Protein AF-A0A183L5A9-F1 (afdb_monomer_lite)

Radius of gyration: 20.7 Å; chains: 1; bounding box: 34×54×48 Å

pLDDT: mean 86.48, std 16.11, range [50.69, 98.19]

Secondary structure (DSSP, 8-state):
-HHHHHHHHHHHHHHT---GGG---HHHH-HHHHHHHHHHHHHHHTT--GGG--HHHHHHHHHHHTT--HHHHHHHHH-S-HHHHHHHHHT-

Sequence (92 aa):
MKFIDCVLECELEAVNNVDEDLRQSKQDTDEDHATRLKLLRQDLSSVRNPNKMQAIDIHYEDIVSKGMDKYRTLRAIREGNTKKRVDQFESM

Foldseek 3Di:
DVVVVVVVVVVVVVVVPPPLLPDDDCLVVPVVVVVVVVVVCVVCVVVDDPVPDDPVNVVVVVCVVVVHDPSNVVNVLPPDDPVVSVVVVVVD

Structure (mmCIF, N/CA/C/O backbone):
data_AF-A0A183L5A9-F1
#
_entry.id   AF-A0A183L5A9-F1
#
loop_
_atom_site.group_PDB
_atom_site.id
_atom_site.type_symbol
_atom_site.label_atom_id
_atom_site.label_alt_id
_atom_site.label_comp_id
_atom_site.label_asym_id
_atom_site.label_entity_id
_atom_site.label_seq_id
_atom_site.pdbx_PDB_ins_code
_atom_site.Cartn_x
_atom_site.Cartn_y
_atom_site.Cartn_z
_atom_site.occupancy
_atom_site.B_iso_or_equiv
_atom_site.auth_seq_id
_atom_site.auth_comp_id
_atom_site.auth_asym_id
_atom_site.auth_atom_id
_atom_site.pdbx_PDB_model_num
ATOM 1 N N . MET A 1 1 ? 10.681 38.537 -27.461 1.00 57.00 1 MET A N 1
ATOM 2 C CA . MET A 1 1 ? 9.487 37.923 -26.846 1.00 57.00 1 MET A CA 1
ATOM 3 C C . MET A 1 1 ? 9.517 36.402 -26.948 1.00 57.00 1 MET A C 1
ATOM 5 O O . MET A 1 1 ? 9.801 35.792 -25.938 1.00 57.00 1 MET A O 1
ATOM 9 N N . LYS A 1 2 ? 9.422 35.798 -28.145 1.00 56.28 2 LYS A N 1
ATOM 10 C CA . LYS A 1 2 ? 9.323 34.328 -28.333 1.00 56.28 2 LYS A CA 1
ATOM 11 C C . LYS A 1 2 ? 10.385 33.450 -27.644 1.00 56.28 2 LYS A C 1
ATOM 13 O O . LYS A 1 2 ? 10.104 32.311 -27.308 1.00 56.28 2 LYS A O 1
ATOM 18 N N . PHE A 1 3 ? 11.605 33.955 -27.457 1.00 54.03 3 PHE A N 1
ATOM 19 C CA . PHE A 1 3 ? 12.682 33.209 -26.790 1.00 54.03 3 PHE A CA 1
ATOM 20 C C . PHE A 1 3 ? 12.501 33.121 -25.270 1.00 54.03 3 PHE A C 1
ATOM 22 O O . PHE A 1 3 ? 12.897 32.129 -24.677 1.00 54.03 3 PHE A O 1
ATOM 29 N N . ILE A 1 4 ? 11.906 34.144 -24.652 1.00 61.16 4 ILE A N 1
ATOM 30 C CA . ILE A 1 4 ? 11.630 34.154 -23.210 1.00 61.16 4 ILE A CA 1
ATOM 31 C C . ILE A 1 4 ? 10.414 33.270 -22.926 1.00 61.16 4 ILE A C 1
ATOM 33 O O . ILE A 1 4 ? 10.453 32.497 -21.979 1.00 61.16 4 ILE A O 1
ATOM 37 N N . ASP A 1 5 ? 9.402 33.307 -23.799 1.00 57.38 5 ASP A N 1
ATOM 38 C CA . ASP A 1 5 ? 8.209 32.456 -23.692 1.00 57.38 5 ASP A CA 1
ATOM 39 C C . ASP A 1 5 ? 8.566 30.958 -23.792 1.00 57.38 5 ASP A C 1
ATOM 41 O O . ASP A 1 5 ? 8.099 30.165 -22.985 1.00 57.38 5 ASP A O 1
ATOM 45 N N . CYS A 1 6 ? 9.481 30.583 -24.697 1.00 54.81 6 CYS A N 1
ATOM 46 C CA . CYS A 1 6 ? 9.964 29.202 -24.852 1.00 54.81 6 CYS A CA 1
ATOM 47 C C . CYS A 1 6 ? 10.783 28.704 -23.644 1.00 54.81 6 CYS A C 1
ATOM 49 O O . CYS A 1 6 ? 10.656 27.555 -23.229 1.00 54.81 6 CYS A O 1
ATOM 51 N N . VAL A 1 7 ? 11.619 29.566 -23.050 1.00 60.81 7 VAL A N 1
ATOM 52 C CA . VAL A 1 7 ? 12.385 29.211 -21.841 1.00 60.81 7 VAL A CA 1
ATOM 53 C C . VAL A 1 7 ? 11.452 29.063 -20.635 1.00 60.81 7 VAL A C 1
ATOM 55 O O . VAL A 1 7 ? 11.615 28.117 -19.870 1.00 60.81 7 VAL A O 1
ATOM 58 N N . LEU A 1 8 ? 10.436 29.926 -20.509 1.00 57.53 8 LEU A N 1
ATOM 59 C CA . LEU A 1 8 ? 9.422 29.810 -19.458 1.00 57.53 8 LEU A CA 1
ATOM 60 C C . LEU A 1 8 ? 8.556 28.549 -19.621 1.00 57.53 8 LEU A C 1
ATOM 62 O O . LEU A 1 8 ? 8.270 27.886 -18.629 1.00 57.53 8 LEU A O 1
ATOM 66 N N . GLU A 1 9 ? 8.147 28.204 -20.846 1.00 55.84 9 GLU A N 1
ATOM 67 C CA . GLU A 1 9 ? 7.384 26.978 -21.133 1.00 55.84 9 GLU A CA 1
ATOM 68 C C . GLU A 1 9 ? 8.194 25.718 -20.791 1.00 55.84 9 GLU A C 1
ATOM 70 O O . GLU A 1 9 ? 7.684 24.848 -20.086 1.00 55.84 9 GLU A O 1
ATOM 75 N N . CYS A 1 10 ? 9.479 25.657 -21.158 1.00 52.84 10 CYS A N 1
ATOM 76 C CA . CYS A 1 10 ? 10.374 24.566 -20.754 1.00 52.84 10 CYS A CA 1
ATOM 77 C C . CYS A 1 10 ? 10.563 24.471 -19.225 1.00 52.84 10 CYS A C 1
ATOM 79 O O . CYS A 1 10 ? 10.625 23.368 -18.676 1.00 52.84 10 CYS A O 1
ATOM 81 N N . GLU A 1 11 ? 10.654 25.602 -18.516 1.00 54.19 11 GLU A N 1
ATOM 82 C CA . GLU A 1 11 ? 10.760 25.623 -17.048 1.00 54.19 11 GLU A CA 1
ATOM 83 C C . GLU A 1 11 ? 9.456 25.164 -16.364 1.00 54.19 11 GLU A C 1
ATOM 85 O O . GLU A 1 11 ? 9.504 24.446 -15.364 1.00 54.19 11 GLU A O 1
ATOM 90 N N . LEU A 1 12 ? 8.289 25.503 -16.922 1.00 50.69 12 LEU A N 1
ATOM 91 C CA . LEU A 1 12 ? 6.971 25.065 -16.438 1.00 50.69 12 LEU A CA 1
ATOM 92 C C . LEU A 1 12 ? 6.676 23.584 -16.734 1.00 50.69 12 LEU A C 1
ATOM 94 O O . LEU A 1 12 ? 6.034 22.912 -15.924 1.00 50.69 12 LEU A O 1
ATOM 98 N N . GLU A 1 13 ? 7.162 23.042 -17.852 1.00 51.09 13 GLU A N 1
ATOM 99 C CA . GLU A 1 13 ? 7.069 21.609 -18.169 1.00 51.09 13 GLU A CA 1
ATOM 100 C C . GLU A 1 13 ? 7.924 20.751 -17.225 1.00 51.09 13 GLU A C 1
ATOM 102 O O . GLU A 1 13 ? 7.505 19.664 -16.818 1.00 51.09 13 GLU A O 1
ATOM 107 N N . ALA A 1 14 ? 9.083 21.255 -16.791 1.00 53.22 14 ALA A N 1
ATOM 108 C CA . ALA A 1 14 ? 9.938 20.569 -15.824 1.00 53.22 14 ALA A CA 1
ATOM 109 C C . ALA A 1 14 ? 9.279 20.417 -14.436 1.00 53.22 14 ALA A C 1
ATOM 111 O O . ALA A 1 14 ? 9.463 19.390 -13.786 1.00 53.22 14 ALA A O 1
ATOM 112 N N . VAL A 1 15 ? 8.458 21.383 -14.003 1.00 53.47 15 VAL A N 1
ATOM 113 C CA . VAL A 1 15 ? 7.727 21.332 -12.716 1.00 53.47 15 VAL A CA 1
ATOM 114 C C . VAL A 1 15 ? 6.608 20.276 -12.719 1.00 53.47 15 VAL A C 1
ATOM 116 O O . VAL A 1 15 ? 6.239 19.764 -11.663 1.00 53.47 15 VAL A O 1
ATOM 119 N N . ASN A 1 16 ? 6.104 19.892 -13.896 1.00 55.03 16 ASN A N 1
ATOM 120 C CA . ASN A 1 16 ? 5.083 18.850 -14.047 1.00 55.03 16 ASN A CA 1
ATOM 121 C C . ASN A 1 16 ? 5.662 17.430 -14.186 1.00 55.03 16 ASN A C 1
ATOM 123 O O . ASN A 1 16 ? 4.905 16.462 -14.114 1.00 55.03 16 ASN A O 1
ATOM 127 N N . ASN A 1 17 ? 6.985 17.279 -14.313 1.00 54.97 17 ASN A N 1
ATOM 128 C CA . ASN A 1 17 ? 7.677 15.987 -14.245 1.00 54.97 17 ASN A CA 1
ATOM 129 C C . ASN A 1 17 ? 7.892 15.549 -12.786 1.00 54.97 17 ASN A C 1
ATOM 131 O O . ASN A 1 17 ? 9.002 15.204 -12.376 1.00 54.97 17 ASN A O 1
ATOM 135 N N . VAL A 1 18 ? 6.834 15.569 -11.971 1.00 58.62 18 VAL A N 1
ATOM 136 C CA . VAL A 1 18 ? 6.870 14.840 -10.701 1.00 58.62 18 VAL A CA 1
ATOM 137 C C . VAL A 1 18 ? 6.874 13.365 -11.068 1.00 58.62 18 VAL A C 1
ATOM 139 O O . VAL A 1 18 ? 5.877 12.852 -11.570 1.00 58.62 18 VAL A O 1
ATOM 142 N N . ASP A 1 19 ? 8.012 12.710 -10.859 1.00 69.81 19 ASP A N 1
ATOM 143 C CA . ASP A 1 19 ? 8.170 11.278 -11.074 1.00 69.81 19 ASP A CA 1
ATOM 144 C C . ASP A 1 19 ? 7.078 10.527 -10.292 1.00 69.81 19 ASP A C 1
ATOM 146 O O . ASP A 1 19 ? 7.096 10.460 -9.058 1.00 69.81 19 ASP A O 1
ATOM 150 N N . GLU A 1 20 ? 6.073 10.017 -11.010 1.00 69.12 20 GLU A N 1
ATOM 151 C CA . GLU A 1 20 ? 4.946 9.294 -10.414 1.00 69.12 20 GLU A CA 1
ATOM 152 C C . GLU A 1 20 ? 5.429 8.047 -9.655 1.00 69.12 20 GLU A C 1
ATOM 154 O O . GLU A 1 20 ? 4.754 7.602 -8.722 1.00 69.12 20 GLU A O 1
ATOM 159 N N . ASP A 1 21 ? 6.618 7.522 -9.977 1.00 71.88 21 ASP A N 1
ATOM 160 C CA . ASP A 1 21 ? 7.210 6.397 -9.259 1.00 71.88 21 ASP A CA 1
ATOM 161 C C . ASP A 1 21 ? 7.744 6.813 -7.880 1.00 71.88 21 ASP A C 1
ATOM 163 O O . ASP A 1 21 ? 7.742 6.001 -6.953 1.00 71.88 21 ASP A O 1
ATOM 167 N N . LEU A 1 22 ? 8.089 8.085 -7.667 1.00 82.31 22 LEU A N 1
ATOM 168 C CA . LEU A 1 22 ? 8.477 8.611 -6.351 1.00 82.31 22 LEU A CA 1
ATOM 169 C C . LEU A 1 22 ? 7.287 9.076 -5.511 1.00 82.31 22 LEU A C 1
ATOM 171 O O . LEU A 1 22 ? 7.453 9.450 -4.347 1.00 82.31 22 LEU A O 1
ATOM 175 N N . ARG A 1 23 ? 6.073 9.045 -6.063 1.00 89.25 23 ARG A N 1
ATOM 176 C CA . ARG A 1 23 ? 4.898 9.561 -5.371 1.00 89.25 23 ARG A CA 1
ATOM 177 C C . ARG A 1 23 ? 4.565 8.732 -4.130 1.00 89.25 23 ARG A C 1
ATOM 179 O O . ARG A 1 23 ? 4.586 7.495 -4.134 1.00 89.25 23 ARG A O 1
ATOM 186 N N . GLN A 1 24 ? 4.243 9.451 -3.060 1.00 89.62 24 GLN A N 1
ATOM 187 C CA . GLN A 1 24 ? 3.905 8.912 -1.746 1.00 89.62 24 GLN A CA 1
ATOM 188 C C . GLN A 1 24 ? 2.480 9.305 -1.362 1.00 89.62 24 GLN A C 1
ATOM 190 O O . GLN A 1 24 ? 1.919 10.284 -1.871 1.00 89.62 24 GLN A O 1
ATOM 195 N N . SER A 1 25 ? 1.852 8.509 -0.496 1.00 92.25 25 SER A N 1
ATOM 196 C CA . SER A 1 25 ? 0.522 8.847 -0.003 1.00 92.25 25 SER A CA 1
ATOM 197 C C . SER A 1 25 ? 0.608 10.039 0.949 1.00 92.25 25 SER A C 1
ATOM 199 O O . SER A 1 25 ? 1.607 10.223 1.638 1.00 92.25 25 SER A O 1
ATOM 201 N N . LYS A 1 26 ? -0.466 10.832 1.046 1.00 91.56 26 LYS A N 1
ATOM 202 C CA . LYS A 1 26 ? -0.517 11.929 2.024 1.00 91.56 26 LYS A CA 1
ATOM 203 C C . LYS A 1 26 ? -0.311 11.420 3.454 1.00 91.56 26 LYS A C 1
ATOM 205 O O . LYS A 1 26 ? 0.229 12.129 4.286 1.00 91.56 26 LYS A O 1
ATOM 210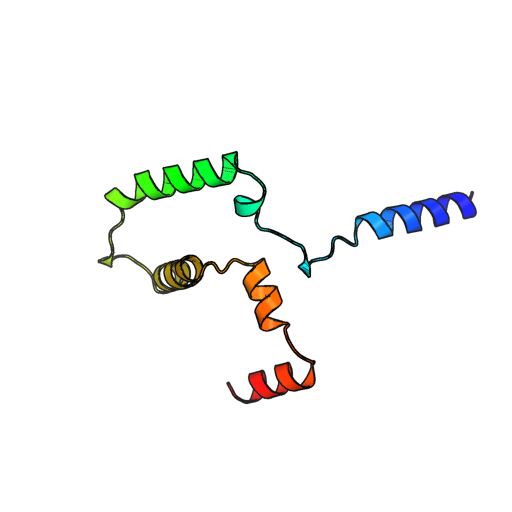 N N . GLN A 1 27 ? -0.742 10.191 3.733 1.00 91.81 27 GLN A N 1
ATOM 211 C CA . GLN A 1 27 ? -0.529 9.554 5.026 1.00 91.81 27 GLN A CA 1
ATOM 212 C C . GLN A 1 27 ? 0.959 9.294 5.317 1.00 91.81 27 GLN A C 1
ATOM 214 O O . GLN A 1 27 ? 1.326 9.296 6.482 1.00 91.81 27 GLN A O 1
ATOM 219 N N . ASP A 1 28 ? 1.804 9.105 4.302 1.00 91.50 28 ASP A N 1
ATOM 220 C CA . ASP A 1 28 ? 3.245 8.894 4.498 1.00 91.50 28 ASP A CA 1
ATOM 221 C C . ASP A 1 28 ? 4.025 10.211 4.610 1.00 91.50 28 ASP A C 1
ATOM 223 O O . ASP A 1 28 ? 5.101 10.238 5.196 1.00 91.50 28 ASP A O 1
ATOM 227 N N . THR A 1 29 ? 3.511 11.300 4.027 1.00 93.06 29 THR A N 1
ATOM 228 C CA . THR A 1 29 ? 4.218 12.592 3.969 1.00 93.06 29 THR A CA 1
ATOM 229 C C . THR A 1 29 ? 3.776 13.596 5.035 1.00 93.06 29 THR A C 1
ATOM 231 O O . THR A 1 29 ? 4.512 14.531 5.331 1.00 93.06 29 THR A O 1
ATOM 234 N N . ASP A 1 30 ? 2.548 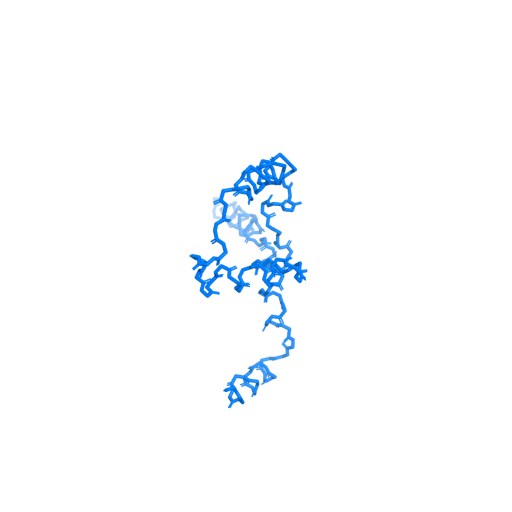13.475 5.548 1.00 96.38 30 ASP A N 1
ATOM 235 C CA . ASP A 1 30 ? 1.921 14.422 6.481 1.00 96.38 30 ASP A CA 1
ATOM 236 C C . ASP A 1 30 ? 1.593 13.706 7.802 1.00 96.38 30 ASP A C 1
ATOM 238 O O . ASP A 1 30 ? 0.598 12.982 7.915 1.00 96.38 30 ASP A O 1
ATOM 242 N N . GLU A 1 31 ? 2.452 13.918 8.803 1.00 96.25 31 GLU A N 1
ATOM 243 C CA . GLU A 1 31 ? 2.370 13.298 10.134 1.00 96.25 31 GLU A CA 1
ATOM 244 C C . GLU A 1 31 ? 1.073 13.645 10.879 1.00 96.25 31 GLU A C 1
ATOM 246 O O . GLU A 1 31 ? 0.476 12.791 11.544 1.00 96.25 31 GLU A O 1
ATOM 251 N N . ASP A 1 32 ? 0.572 14.874 10.732 1.00 97.38 32 ASP A N 1
ATOM 252 C CA . ASP A 1 32 ? -0.685 15.296 11.357 1.00 97.38 32 ASP A CA 1
ATOM 253 C C . ASP A 1 32 ? -1.862 14.548 10.733 1.00 97.38 32 ASP A C 1
ATOM 255 O O . ASP A 1 32 ? -2.781 14.089 11.420 1.00 97.38 32 ASP A O 1
ATOM 259 N N . HIS A 1 33 ? -1.848 14.403 9.408 1.00 96.44 33 HIS A N 1
ATOM 260 C CA . HIS A 1 33 ? -2.841 13.612 8.696 1.00 96.44 33 HIS A CA 1
ATOM 261 C C . HIS A 1 33 ? -2.775 12.129 9.081 1.00 96.44 33 HIS A C 1
ATOM 263 O O . HIS A 1 33 ? -3.822 11.528 9.342 1.00 96.44 33 HIS A O 1
ATOM 269 N N . ALA A 1 34 ? -1.577 11.554 9.186 1.00 96.50 34 ALA A N 1
ATOM 270 C CA . ALA A 1 3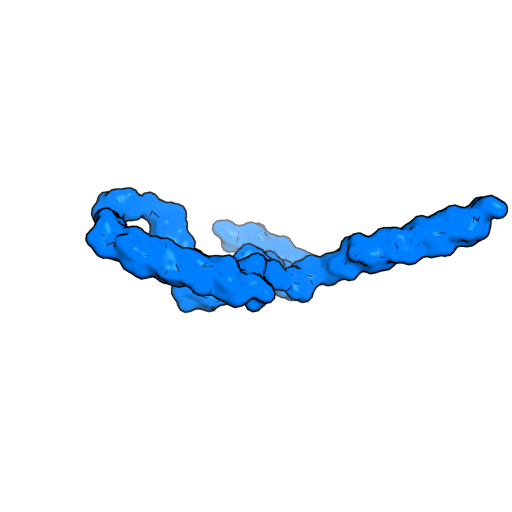4 ? -1.379 10.180 9.638 1.00 96.50 34 ALA A CA 1
ATOM 271 C C . ALA A 1 34 ? -1.914 9.960 11.059 1.00 96.50 34 ALA A C 1
ATOM 273 O O . ALA A 1 34 ? -2.656 9.006 11.316 1.00 96.50 34 ALA A O 1
ATOM 274 N N . THR A 1 35 ? -1.607 10.887 11.965 1.00 97.75 35 THR A N 1
ATOM 275 C CA . THR A 1 35 ? -2.047 10.847 13.361 1.00 97.75 35 THR A CA 1
ATOM 276 C C . THR A 1 35 ? -3.565 10.946 13.467 1.00 97.75 35 THR A C 1
ATOM 278 O O . THR A 1 35 ? -4.185 10.124 14.144 1.00 97.75 35 THR A O 1
ATOM 281 N N . ARG A 1 36 ? -4.197 11.880 12.739 1.00 97.75 36 ARG A N 1
ATOM 282 C CA . ARG A 1 36 ? -5.665 12.006 12.702 1.00 97.75 36 ARG A CA 1
ATOM 283 C C . ARG A 1 36 ? -6.343 10.722 12.223 1.00 97.75 36 ARG A C 1
ATOM 285 O O . ARG A 1 36 ? -7.319 10.291 12.831 1.00 97.75 36 ARG A O 1
ATOM 292 N N . LEU A 1 37 ? -5.820 10.084 11.173 1.00 96.69 37 LEU A N 1
ATOM 293 C CA . LEU A 1 37 ? -6.355 8.808 10.685 1.00 96.69 37 LEU A CA 1
ATOM 294 C C . LEU A 1 37 ? -6.178 7.677 11.703 1.00 96.69 37 LEU A C 1
ATOM 296 O O . LEU A 1 37 ? -7.089 6.868 11.877 1.00 96.69 37 LEU A O 1
ATOM 300 N N . LYS A 1 38 ? -5.031 7.616 12.389 1.00 96.31 38 LYS A N 1
ATOM 301 C CA . LYS A 1 38 ? -4.766 6.612 13.428 1.00 96.31 38 LYS A CA 1
ATOM 302 C C . LYS A 1 38 ? -5.752 6.733 14.591 1.00 96.31 38 LYS A C 1
ATOM 304 O O . LYS A 1 38 ? -6.314 5.720 15.001 1.00 96.31 38 LYS A O 1
ATOM 309 N N . LEU A 1 39 ? -5.988 7.952 15.075 1.00 97.38 39 LEU A N 1
ATOM 310 C CA . LEU A 1 39 ? -6.954 8.218 16.143 1.00 97.38 39 LEU A CA 1
ATOM 311 C C . LEU A 1 39 ? -8.376 7.848 15.708 1.00 97.38 39 LEU A C 1
ATOM 313 O O . LEU A 1 39 ? -9.042 7.079 16.393 1.00 97.38 39 LEU A O 1
ATOM 317 N N . LEU A 1 40 ? -8.799 8.275 14.513 1.00 97.00 40 LEU A N 1
ATOM 318 C CA . LEU A 1 40 ? -10.126 7.941 13.990 1.00 97.00 40 LEU A CA 1
ATOM 319 C C . LEU A 1 40 ? -10.337 6.423 13.860 1.00 97.00 40 LEU A C 1
ATOM 321 O O . LEU A 1 40 ? -11.404 5.910 14.193 1.00 97.00 40 LEU A O 1
ATOM 325 N N . ARG A 1 41 ? -9.320 5.680 13.404 1.00 95.38 41 ARG A N 1
ATOM 326 C CA . ARG A 1 41 ? -9.372 4.209 13.345 1.00 95.38 41 ARG A CA 1
ATOM 327 C C . ARG A 1 41 ? -9.526 3.590 14.733 1.00 95.38 41 ARG A C 1
ATOM 329 O O . ARG A 1 41 ? -10.289 2.638 14.878 1.00 95.38 41 ARG A O 1
ATOM 336 N N . GLN A 1 42 ? -8.820 4.117 15.732 1.00 96.25 42 GLN A N 1
ATOM 337 C CA . GLN A 1 42 ? -8.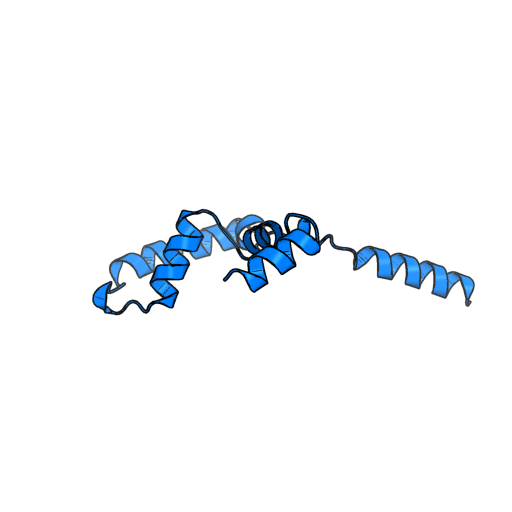919 3.646 17.111 1.00 96.25 42 GLN A CA 1
ATOM 338 C C . GLN A 1 42 ? -10.324 3.883 17.677 1.00 96.25 42 GLN A C 1
ATOM 340 O O . GLN A 1 42 ? -10.925 2.943 18.197 1.00 96.25 42 GLN A O 1
ATOM 345 N N . ASP A 1 43 ? -10.882 5.079 17.498 1.00 96.81 43 ASP A N 1
ATOM 346 C CA . ASP A 1 43 ? -12.215 5.427 18.001 1.00 96.81 43 ASP A CA 1
ATOM 347 C C . ASP A 1 43 ? -13.304 4.540 17.376 1.00 96.81 43 ASP A C 1
ATOM 349 O O . ASP A 1 43 ? -14.133 3.948 18.076 1.00 96.81 43 ASP A O 1
ATOM 353 N N . LEU A 1 44 ? -13.256 4.363 16.051 1.00 96.00 44 LEU A N 1
ATOM 354 C CA . LEU A 1 44 ? -14.237 3.571 15.305 1.00 96.00 44 LEU A CA 1
ATOM 355 C C . LEU A 1 44 ? -14.100 2.056 15.527 1.00 96.00 44 LEU A C 1
ATOM 357 O O . LEU A 1 44 ? -15.074 1.327 15.330 1.00 96.00 44 LEU A O 1
ATOM 361 N N . SER A 1 45 ? -12.928 1.568 15.954 1.00 93.69 45 SER A N 1
ATOM 362 C CA . SER A 1 45 ? -12.679 0.132 16.165 1.00 93.69 45 SER A CA 1
ATOM 363 C C . SER A 1 45 ? -13.633 -0.495 17.185 1.00 93.69 45 SER A C 1
ATOM 365 O O . SER A 1 45 ? -14.062 -1.631 17.004 1.00 93.69 45 SER A O 1
ATOM 367 N N . SER A 1 46 ? -14.029 0.273 18.205 1.00 92.19 46 SER A N 1
ATOM 368 C CA . SER A 1 46 ? -14.935 -0.170 19.271 1.00 92.19 46 SER A CA 1
ATOM 369 C C . SER A 1 46 ? -16.383 -0.372 18.805 1.00 92.19 46 SER A C 1
ATOM 371 O O . SER A 1 46 ? -17.118 -1.169 19.384 1.00 92.19 46 SER A O 1
ATOM 373 N N . VAL A 1 47 ? -16.791 0.328 17.742 1.00 95.00 47 VAL A N 1
ATOM 374 C CA . VAL A 1 47 ? -18.165 0.322 17.211 1.00 95.00 47 VAL A CA 1
ATOM 375 C C . VAL A 1 47 ? -18.286 -0.567 15.965 1.00 95.00 47 VAL A C 1
ATOM 377 O O . VAL A 1 47 ? -19.389 -0.934 15.551 1.00 95.00 47 VAL A O 1
ATOM 380 N N . ARG A 1 48 ? -17.159 -0.936 15.344 1.00 93.88 48 ARG A N 1
ATOM 381 C CA . ARG A 1 48 ? -17.127 -1.705 14.096 1.00 93.88 48 ARG A CA 1
ATOM 382 C C . ARG A 1 48 ? -17.694 -3.114 14.299 1.00 93.88 48 ARG A C 1
ATOM 384 O O . ARG A 1 48 ? -17.180 -3.899 15.087 1.00 93.88 48 ARG A O 1
ATOM 391 N N . ASN A 1 49 ? -18.728 -3.459 13.529 1.00 94.69 49 ASN A N 1
ATOM 392 C CA . ASN A 1 49 ? -19.323 -4.796 13.537 1.00 94.69 49 ASN A CA 1
ATOM 393 C C . ASN A 1 49 ? -18.717 -5.672 12.419 1.00 94.69 49 ASN A C 1
ATOM 395 O O . ASN A 1 49 ? -18.981 -5.393 11.245 1.00 94.69 49 ASN A O 1
ATOM 399 N N . PRO A 1 50 ? -17.975 -6.749 12.745 1.00 91.12 50 PRO A N 1
ATOM 400 C CA . PRO A 1 50 ? -17.324 -7.598 11.744 1.00 91.12 50 PRO A CA 1
ATOM 401 C C . PRO A 1 50 ? -18.323 -8.325 10.834 1.00 91.12 50 PRO A C 1
ATOM 403 O O . PRO A 1 50 ? -18.052 -8.514 9.654 1.00 91.12 50 PRO A O 1
ATOM 406 N N . ASN A 1 51 ? -19.524 -8.645 11.327 1.00 94.31 51 ASN A N 1
ATOM 407 C CA . ASN A 1 51 ? -20.554 -9.337 10.540 1.00 94.31 51 ASN A CA 1
ATOM 408 C C . ASN A 1 51 ? -21.194 -8.449 9.461 1.00 94.31 51 ASN A C 1
ATOM 410 O O . ASN A 1 51 ? -21.981 -8.935 8.653 1.00 94.31 51 ASN A O 1
ATOM 414 N N . LYS A 1 52 ? -20.908 -7.142 9.472 1.00 95.44 52 LYS A N 1
ATOM 415 C CA . LYS A 1 52 ? -21.402 -6.176 8.482 1.00 95.44 52 LYS A CA 1
ATOM 416 C C . LYS A 1 52 ? -20.321 -5.721 7.501 1.00 95.44 52 LYS A C 1
ATOM 418 O O . LYS A 1 52 ? -20.581 -4.815 6.714 1.00 95.44 52 LYS A O 1
ATOM 423 N N . MET A 1 53 ? -19.126 -6.310 7.555 1.00 95.00 53 MET A N 1
ATOM 424 C CA . MET A 1 53 ? -18.051 -5.966 6.630 1.00 95.00 53 MET A CA 1
ATOM 425 C C . MET A 1 53 ? -18.361 -6.465 5.222 1.00 95.00 53 MET A C 1
ATOM 427 O O . MET A 1 53 ? -18.805 -7.595 5.022 1.00 95.00 53 MET A O 1
ATOM 431 N N . GLN A 1 54 ? -18.108 -5.608 4.241 1.00 96.75 54 GLN A N 1
ATOM 432 C CA . GLN A 1 54 ? -18.186 -5.963 2.835 1.00 96.75 54 GLN A CA 1
ATOM 433 C C . GLN A 1 54 ? -16.873 -6.605 2.379 1.00 96.75 54 GLN A C 1
ATOM 435 O O . GLN A 1 54 ? -15.821 -6.432 2.996 1.00 96.75 54 GLN A O 1
ATOM 440 N N . ALA A 1 55 ? -16.909 -7.303 1.242 1.00 97.06 55 ALA A N 1
ATOM 441 C CA . ALA A 1 55 ? -15.711 -7.897 0.647 1.00 97.06 55 ALA A CA 1
ATOM 442 C C . ALA A 1 55 ? -14.603 -6.856 0.388 1.00 97.06 55 ALA A C 1
ATOM 444 O O . ALA A 1 55 ? -13.425 -7.157 0.563 1.00 97.06 55 ALA A O 1
ATOM 445 N N . ILE A 1 56 ? -14.978 -5.620 0.032 1.00 96.94 56 ILE A N 1
ATOM 446 C CA . ILE A 1 56 ? -14.023 -4.525 -0.176 1.00 96.94 56 ILE A CA 1
ATOM 447 C C . ILE A 1 56 ? -13.316 -4.112 1.120 1.00 96.94 56 ILE A C 1
ATOM 449 O O . ILE A 1 56 ? -12.128 -3.805 1.085 1.00 96.94 56 ILE A O 1
ATOM 453 N N . ASP A 1 57 ? -14.009 -4.159 2.261 1.00 95.00 57 ASP A N 1
ATOM 454 C CA . ASP A 1 57 ? -13.424 -3.809 3.556 1.00 95.00 57 ASP A CA 1
ATOM 455 C C . ASP A 1 57 ? -12.388 -4.854 3.962 1.00 95.00 57 ASP A C 1
ATOM 457 O O . ASP A 1 57 ? -11.295 -4.509 4.394 1.00 95.00 57 ASP A O 1
ATOM 461 N N . ILE A 1 58 ? -12.717 -6.135 3.776 1.00 95.56 58 ILE A N 1
ATOM 462 C CA . ILE A 1 58 ? -11.802 -7.253 4.033 1.00 95.56 58 ILE A CA 1
ATOM 463 C C . ILE A 1 58 ? -10.563 -7.123 3.137 1.00 95.56 58 ILE A C 1
ATOM 465 O O . ILE A 1 58 ? -9.435 -7.183 3.620 1.00 95.56 58 ILE A O 1
ATOM 469 N N . HIS A 1 59 ? -10.764 -6.859 1.844 1.00 96.62 59 HIS A N 1
ATOM 470 C CA . HIS A 1 59 ? -9.665 -6.670 0.901 1.00 96.62 59 HIS A CA 1
ATOM 471 C C . HIS A 1 59 ? -8.779 -5.466 1.255 1.00 96.62 59 HIS A C 1
ATOM 473 O O . HIS A 1 59 ? -7.558 -5.531 1.121 1.00 96.62 59 HIS A O 1
ATOM 479 N N . TYR A 1 60 ? -9.376 -4.371 1.731 1.00 95.25 60 TYR A N 1
ATOM 480 C CA . TYR A 1 60 ? -8.633 -3.201 2.186 1.00 95.25 60 TYR A CA 1
ATOM 481 C C . TYR A 1 60 ? -7.755 -3.515 3.405 1.00 95.25 60 TYR A C 1
ATOM 483 O O . TYR A 1 60 ? -6.585 -3.136 3.407 1.00 95.25 60 TYR A O 1
ATOM 491 N N . GLU A 1 61 ? -8.271 -4.237 4.406 1.00 94.56 61 GLU A N 1
ATOM 492 C CA . GLU A 1 61 ? -7.466 -4.666 5.563 1.00 94.56 61 GLU A CA 1
ATOM 493 C C . GLU A 1 61 ? -6.283 -5.553 5.132 1.00 94.56 61 GLU A C 1
ATOM 495 O O . GLU A 1 61 ? -5.162 -5.385 5.619 1.00 94.56 61 GLU A O 1
ATOM 500 N N . ASP A 1 62 ? -6.483 -6.438 4.152 1.00 96.31 62 ASP A N 1
ATOM 501 C CA . ASP A 1 62 ? -5.411 -7.266 3.585 1.00 96.31 62 ASP A CA 1
ATOM 502 C C . ASP A 1 62 ? -4.347 -6.437 2.845 1.00 96.31 62 ASP A C 1
ATOM 504 O O . ASP A 1 62 ? -3.150 -6.713 2.948 1.00 96.31 62 ASP A O 1
ATOM 508 N N . ILE A 1 63 ? -4.751 -5.408 2.095 1.00 95.19 63 ILE A N 1
ATOM 509 C CA . ILE A 1 63 ? -3.825 -4.479 1.425 1.00 95.19 63 ILE A CA 1
ATOM 510 C C . ILE A 1 63 ? -3.014 -3.697 2.467 1.00 95.19 63 ILE A C 1
ATOM 512 O O . ILE A 1 63 ? -1.785 -3.625 2.376 1.00 95.19 63 ILE A O 1
ATOM 516 N N . VAL A 1 64 ? -3.687 -3.141 3.478 1.00 93.88 64 VAL A N 1
ATOM 517 C CA . VAL A 1 64 ? -3.053 -2.326 4.524 1.00 93.88 64 VAL A CA 1
ATOM 518 C C . VAL A 1 64 ? -2.119 -3.165 5.394 1.00 93.88 64 VAL A C 1
ATOM 520 O O . VAL A 1 64 ? -1.019 -2.709 5.703 1.00 93.88 64 VAL A O 1
ATOM 523 N N . SER A 1 65 ? -2.498 -4.396 5.748 1.00 95.06 65 SER A N 1
ATOM 524 C CA . SER A 1 65 ? -1.648 -5.305 6.534 1.00 95.06 65 SER A CA 1
ATOM 525 C C . SER A 1 65 ? -0.358 -5.695 5.805 1.00 95.06 65 SER A C 1
ATOM 527 O O . SER A 1 65 ? 0.682 -5.858 6.441 1.00 95.06 65 SER A O 1
ATOM 529 N N . LYS A 1 66 ? -0.385 -5.753 4.468 1.00 96.12 66 LYS A N 1
ATOM 530 C CA . LYS A 1 66 ? 0.807 -5.931 3.620 1.00 96.12 66 LYS A CA 1
ATOM 531 C C . LYS A 1 66 ? 1.632 -4.650 3.451 1.00 96.12 66 LYS A C 1
ATOM 533 O O . LYS A 1 66 ? 2.656 -4.673 2.774 1.00 96.12 66 LYS A O 1
ATOM 538 N N . GLY A 1 67 ? 1.194 -3.529 4.025 1.00 94.12 67 GLY A N 1
ATOM 539 C CA . GLY A 1 67 ? 1.840 -2.228 3.858 1.00 94.12 67 GLY A CA 1
ATOM 540 C C . GLY A 1 67 ? 1.749 -1.698 2.426 1.00 94.12 67 GLY A C 1
ATOM 541 O O . GLY A 1 67 ? 2.635 -0.955 1.996 1.00 94.12 67 GLY A O 1
ATOM 542 N N . MET A 1 68 ? 0.719 -2.106 1.678 1.00 94.94 68 MET A N 1
ATOM 543 C CA . MET A 1 68 ? 0.473 -1.640 0.319 1.00 94.94 68 MET A CA 1
ATOM 544 C C . MET A 1 68 ? -0.407 -0.391 0.347 1.00 94.94 68 MET A C 1
ATOM 546 O O . MET A 1 68 ? -1.399 -0.304 1.065 1.00 94.94 68 MET A O 1
ATOM 550 N N . ASP A 1 69 ? -0.038 0.581 -0.474 1.00 94.38 69 ASP A N 1
ATOM 551 C CA . ASP A 1 69 ? -0.828 1.772 -0.758 1.00 94.38 69 ASP A CA 1
ATOM 552 C C . ASP A 1 69 ? -1.045 1.883 -2.275 1.00 94.38 69 ASP A C 1
ATOM 554 O O . ASP A 1 69 ? -0.592 1.035 -3.055 1.00 94.38 69 ASP A O 1
ATOM 558 N N . LYS A 1 70 ? -1.744 2.934 -2.713 1.00 93.88 70 LYS A N 1
ATOM 559 C CA . LYS A 1 70 ? -2.008 3.176 -4.136 1.00 93.88 70 LYS A CA 1
ATOM 560 C C . LYS A 1 70 ? -0.721 3.201 -4.973 1.00 93.88 70 LYS A C 1
ATOM 562 O O . LYS A 1 70 ? -0.667 2.554 -6.014 1.00 93.88 70 LYS A O 1
ATOM 567 N N . TYR A 1 71 ? 0.299 3.938 -4.546 1.00 94.62 71 TYR A N 1
ATOM 568 C CA . TYR A 1 71 ? 1.519 4.154 -5.326 1.00 94.62 71 TYR A CA 1
ATOM 569 C C . TYR A 1 71 ? 2.468 2.954 -5.246 1.00 94.62 71 TYR A C 1
ATOM 571 O O . TYR A 1 71 ? 3.057 2.578 -6.256 1.00 94.62 71 TYR A O 1
ATOM 579 N N . ARG A 1 72 ? 2.545 2.269 -4.097 1.00 93.69 72 ARG A N 1
ATOM 580 C CA . ARG A 1 72 ? 3.259 0.984 -3.968 1.00 93.69 72 ARG A CA 1
ATOM 581 C C . ARG A 1 72 ? 2.660 -0.082 -4.876 1.00 93.69 72 ARG A C 1
ATOM 583 O O . ARG A 1 72 ? 3.400 -0.792 -5.547 1.00 93.69 72 ARG A O 1
ATOM 590 N N . THR A 1 73 ? 1.332 -0.152 -4.944 1.00 94.50 73 THR A N 1
ATOM 591 C CA . THR A 1 73 ? 0.634 -1.084 -5.838 1.00 94.50 73 THR A CA 1
ATOM 592 C C . THR A 1 73 ? 0.900 -0.749 -7.300 1.00 94.50 73 THR A C 1
ATOM 594 O O . THR A 1 73 ? 1.223 -1.644 -8.074 1.00 94.50 73 THR A O 1
ATOM 597 N N . LEU A 1 74 ? 0.825 0.532 -7.681 1.00 94.88 74 LEU A N 1
ATOM 598 C CA . LEU A 1 74 ? 1.118 0.968 -9.049 1.00 94.88 74 LEU A CA 1
ATOM 599 C C . LEU A 1 74 ? 2.546 0.623 -9.479 1.00 94.88 74 LEU A C 1
ATOM 601 O O . LEU A 1 74 ? 2.722 0.125 -10.588 1.00 94.88 74 LEU A O 1
ATOM 605 N N . ARG A 1 75 ? 3.540 0.842 -8.609 1.00 93.94 75 ARG A N 1
ATOM 606 C CA . ARG A 1 75 ? 4.926 0.431 -8.868 1.00 93.94 75 ARG A CA 1
ATOM 607 C C . ARG A 1 75 ? 5.015 -1.077 -9.082 1.00 93.94 75 ARG A C 1
ATOM 609 O O . ARG A 1 75 ? 5.461 -1.501 -10.141 1.00 93.94 75 ARG A O 1
ATOM 616 N N . ALA A 1 76 ? 4.483 -1.868 -8.148 1.00 93.38 76 ALA A N 1
ATOM 617 C CA . ALA A 1 76 ? 4.548 -3.328 -8.201 1.00 93.38 76 ALA A CA 1
ATOM 618 C C . ALA A 1 76 ? 3.934 -3.919 -9.487 1.00 93.38 76 ALA A C 1
ATOM 620 O O . ALA A 1 76 ? 4.535 -4.784 -10.115 1.00 93.38 76 ALA A O 1
ATOM 621 N N . ILE A 1 77 ? 2.766 -3.437 -9.936 1.00 94.69 77 ILE A N 1
ATOM 622 C CA . ILE A 1 77 ? 2.124 -3.954 -11.165 1.00 94.69 77 ILE A CA 1
ATOM 623 C C . ILE A 1 77 ? 2.800 -3.474 -12.460 1.00 94.69 77 ILE A C 1
ATOM 625 O O . ILE A 1 77 ? 2.532 -4.002 -13.541 1.00 94.69 77 ILE A O 1
ATOM 629 N N . ARG A 1 78 ? 3.635 -2.433 -12.377 1.00 94.25 78 ARG A N 1
ATOM 630 C CA . ARG A 1 78 ? 4.396 -1.892 -13.511 1.00 94.25 78 ARG A CA 1
ATOM 631 C C . ARG A 1 78 ? 5.794 -2.492 -13.614 1.00 94.25 78 ARG A C 1
ATOM 633 O O . ARG A 1 78 ? 6.464 -2.244 -14.613 1.00 94.25 78 ARG A O 1
ATOM 640 N N . GLU A 1 79 ? 6.211 -3.301 -12.643 1.00 92.75 79 GLU A N 1
ATOM 641 C CA . GLU A 1 79 ? 7.499 -3.983 -12.680 1.00 92.75 79 GLU A CA 1
ATOM 642 C C . GLU A 1 79 ? 7.612 -4.940 -13.876 1.00 92.75 79 GLU A C 1
ATOM 644 O O . GLU A 1 79 ? 6.687 -5.669 -14.246 1.00 92.75 79 GLU A O 1
ATOM 649 N N . GLY A 1 80 ? 8.807 -4.979 -14.464 1.00 94.12 80 GLY A N 1
ATOM 650 C CA . GLY A 1 80 ? 9.110 -5.808 -15.625 1.00 94.12 80 GLY A CA 1
ATOM 651 C C . GLY A 1 80 ? 8.799 -5.142 -16.966 1.00 94.12 80 GLY A C 1
ATOM 652 O O . GLY A 1 80 ? 8.221 -4.062 -17.070 1.00 94.12 80 GLY A O 1
ATOM 653 N N . ASN A 1 81 ? 9.233 -5.800 -18.038 1.00 97.44 81 ASN A N 1
ATOM 654 C CA . ASN A 1 81 ? 9.019 -5.293 -19.388 1.00 97.44 81 ASN A CA 1
ATOM 655 C C . ASN A 1 81 ? 7.558 -5.475 -19.841 1.00 97.44 81 ASN A C 1
ATOM 657 O O . ASN A 1 81 ? 6.782 -6.235 -19.260 1.00 97.44 81 ASN A O 1
ATOM 661 N N . THR A 1 82 ? 7.188 -4.781 -20.918 1.00 97.88 82 THR A N 1
ATOM 662 C CA . THR A 1 82 ? 5.833 -4.841 -21.487 1.00 97.88 82 THR A CA 1
ATOM 663 C C . THR A 1 82 ? 5.413 -6.267 -21.835 1.00 97.88 82 THR A C 1
ATOM 665 O O . THR A 1 82 ? 4.286 -6.641 -21.532 1.00 97.88 82 THR A O 1
ATOM 668 N N . LYS A 1 83 ? 6.318 -7.086 -22.395 1.00 98.12 83 LYS A N 1
ATOM 669 C CA . LYS A 1 83 ? 6.014 -8.482 -22.740 1.00 98.12 83 LYS A CA 1
ATOM 670 C C . LYS A 1 83 ? 5.580 -9.288 -21.515 1.00 98.12 83 LYS A C 1
ATOM 672 O O . LYS A 1 83 ? 4.537 -9.917 -21.566 1.00 98.12 83 LYS A O 1
ATOM 677 N N . LYS A 1 84 ? 6.327 -9.224 -20.410 1.00 97.50 84 LYS A N 1
ATOM 678 C CA . LYS A 1 84 ? 6.001 -9.951 -19.176 1.00 97.50 84 LYS A CA 1
ATOM 679 C C . LYS A 1 84 ? 4.628 -9.551 -18.631 1.00 97.50 84 LYS A C 1
ATOM 681 O O . LYS A 1 84 ? 3.872 -10.417 -18.210 1.00 97.50 84 LYS A O 1
ATOM 686 N N . ARG A 1 85 ? 4.307 -8.252 -18.650 1.00 98.00 85 ARG A N 1
ATOM 687 C CA . ARG A 1 85 ? 3.011 -7.744 -18.168 1.00 98.00 85 ARG A CA 1
ATOM 688 C C . ARG A 1 85 ? 1.848 -8.202 -19.051 1.00 98.00 85 ARG A C 1
ATOM 690 O O . ARG A 1 85 ? 0.805 -8.562 -18.521 1.00 98.00 85 ARG A O 1
ATOM 697 N N . VAL A 1 86 ? 2.044 -8.2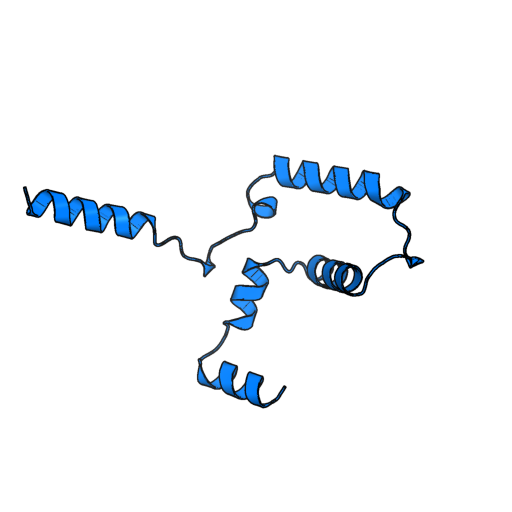30 -20.371 1.00 97.94 86 VAL A N 1
ATOM 698 C CA . VAL A 1 86 ? 1.058 -8.774 -21.320 1.00 97.94 86 VAL A CA 1
ATOM 699 C C . VAL A 1 86 ? 0.899 -10.283 -21.132 1.00 97.94 86 VAL A C 1
ATOM 701 O O . VAL A 1 86 ? -0.219 -10.748 -20.968 1.00 97.94 86 VAL A O 1
ATOM 704 N N . ASP A 1 87 ? 1.997 -11.038 -21.064 1.00 98.19 87 ASP A N 1
ATOM 705 C CA . ASP A 1 87 ? 1.957 -12.493 -20.872 1.00 98.19 87 ASP A CA 1
ATOM 706 C C . ASP A 1 87 ? 1.248 -12.872 -19.552 1.00 98.19 87 ASP A C 1
ATOM 708 O O . ASP A 1 87 ? 0.462 -13.814 -19.525 1.00 98.19 87 ASP A O 1
ATOM 712 N N . GLN A 1 88 ? 1.483 -12.124 -18.461 1.00 97.31 88 GLN A N 1
ATOM 713 C CA . GLN A 1 88 ? 0.771 -12.317 -17.193 1.00 97.31 88 GLN A CA 1
ATOM 714 C C . GLN A 1 88 ? -0.731 -12.060 -17.349 1.00 97.31 88 GLN A C 1
ATOM 716 O O . GLN A 1 88 ? -1.525 -12.863 -16.869 1.00 97.31 88 GLN A O 1
ATOM 721 N N . PHE A 1 89 ? -1.114 -10.971 -18.017 1.00 97.75 89 PHE A N 1
ATOM 722 C CA . PHE A 1 89 ? -2.517 -10.630 -18.245 1.00 97.75 89 PHE A CA 1
ATOM 723 C C . PHE A 1 89 ? -3.255 -11.706 -19.056 1.00 97.75 89 PHE A C 1
ATOM 725 O O . PHE A 1 89 ? -4.346 -12.097 -18.667 1.00 97.75 89 PHE A O 1
ATOM 732 N N . GLU A 1 90 ? -2.643 -12.239 -20.116 1.00 98.06 90 GLU A N 1
ATOM 733 C CA . GLU A 1 90 ? -3.233 -13.309 -20.942 1.00 98.06 90 GLU A CA 1
ATOM 734 C C . GLU A 1 90 ? -3.327 -14.666 -20.210 1.00 98.06 90 GLU A C 1
ATOM 736 O O . GLU A 1 90 ? -4.015 -15.576 -20.667 1.00 98.06 90 GLU A O 1
ATOM 741 N N . SER A 1 91 ? -2.616 -14.827 -19.085 1.00 96.94 91 SER A N 1
ATOM 742 C CA . SER A 1 91 ? -2.619 -16.050 -18.265 1.00 96.94 91 SER A CA 1
ATOM 743 C C . SER A 1 91 ? -3.595 -16.036 -17.080 1.00 96.94 91 SER A C 1
ATOM 745 O O . SER A 1 91 ? -3.720 -17.060 -16.403 1.00 96.94 91 SER A O 1
ATOM 747 N N . MET A 1 92 ? -4.226 -14.890 -16.799 1.00 92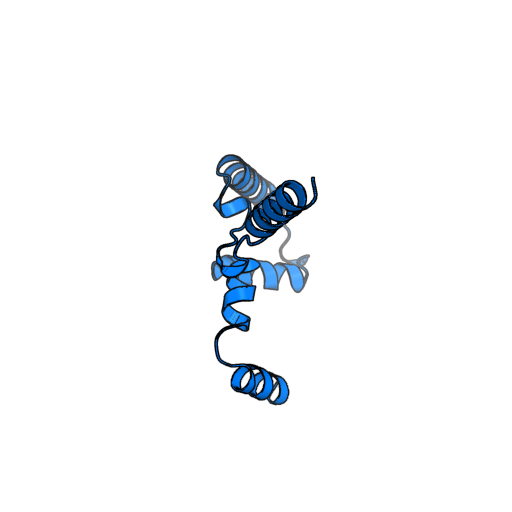.00 92 MET A N 1
ATOM 748 C CA . MET A 1 92 ? -5.188 -14.693 -15.702 1.00 92.00 92 MET A CA 1
ATOM 749 C C . MET A 1 92 ? -6.613 -15.042 -16.123 1.00 92.00 92 MET A C 1
ATOM 751 O O . MET A 1 92 ? -7.331 -15.601 -15.263 1.00 92.00 92 MET A O 1
#

Organism: NCBI:txid6186

InterPro domains:
  IPR008954 Moesin tail domain superfamily [G3DSA:6.10.360.10] (12-92)
  IPR008954 Moesin tail domain superfamily [SSF48678] (11-92)
  IPR011259 Ezrin/radixin/moesin, C-terminal [PF00769] (23-92)